Protein AF-M4SKT8-F1 (afdb_monomer_lite)

Organism: NCBI:txid104777

Foldseek 3Di:
DDDDDPDDDPPDDPQQKKWKKFKAKVVHDPDLVQLVVQVVVVCVQAPLQWDDDSTMIIGSDDDPDQKDWDWGADPPPRDIMIMIIGTDDIHGDQPDPPNVVVVCVSLVVVQVVVCVVPPPVCVVVSVVVVVVVVVVVVVVDDDDD

Structure (mmCIF, N/CA/C/O backbone):
data_AF-M4SKT8-F1
#
_entry.id   AF-M4SKT8-F1
#
loop_
_atom_site.group_PDB
_atom_site.id
_atom_site.type_symbol
_atom_site.label_atom_id
_atom_site.label_alt_id
_atom_site.label_comp_id
_atom_site.label_asym_id
_atom_site.label_entity_id
_atom_site.label_seq_id
_atom_site.pdbx_PDB_ins_code
_atom_site.Cartn_x
_atom_site.Cartn_y
_atom_site.Cartn_z
_atom_site.occupancy
_atom_site.B_iso_or_equiv
_atom_site.auth_seq_id
_atom_site.auth_comp_id
_atom_site.auth_asym_id
_atom_site.auth_atom_id
_atom_site.pdbx_PDB_model_num
ATOM 1 N N . ILE A 1 1 ? 35.035 -18.593 -31.193 1.00 69.50 1 ILE A N 1
ATOM 2 C CA . ILE A 1 1 ? 34.399 -19.280 -30.038 1.00 69.50 1 ILE A CA 1
ATOM 3 C C . ILE A 1 1 ? 33.127 -18.510 -29.689 1.00 69.50 1 ILE A C 1
ATOM 5 O O . ILE A 1 1 ? 33.210 -17.296 -29.561 1.00 69.50 1 ILE A O 1
ATOM 9 N N . LYS A 1 2 ? 31.958 -19.163 -29.625 1.00 64.75 2 LYS A N 1
ATOM 10 C CA . LYS A 1 2 ? 30.691 -18.523 -29.219 1.00 64.75 2 LYS A CA 1
ATOM 11 C C . LYS A 1 2 ? 30.510 -18.703 -27.714 1.00 64.75 2 LYS A C 1
ATOM 13 O O . LYS A 1 2 ? 30.550 -19.831 -27.233 1.00 64.75 2 LYS A O 1
ATOM 18 N N . LEU A 1 3 ? 30.340 -17.599 -26.995 1.00 74.75 3 LEU A N 1
ATOM 19 C CA . LEU A 1 3 ? 30.095 -17.597 -25.557 1.00 74.75 3 LEU A CA 1
ATOM 20 C C . LEU A 1 3 ? 28.598 -17.456 -25.306 1.00 74.75 3 LEU A C 1
ATOM 22 O O . LEU A 1 3 ? 27.942 -16.587 -25.878 1.00 74.75 3 LEU A O 1
ATOM 26 N N . TYR A 1 4 ? 28.082 -18.313 -24.436 1.00 77.56 4 TYR A N 1
ATOM 27 C CA . TYR A 1 4 ? 26.720 -18.233 -23.934 1.00 77.56 4 TYR A CA 1
ATOM 28 C C . TYR A 1 4 ? 26.781 -17.817 -22.472 1.00 77.56 4 TYR A C 1
ATOM 30 O O . TYR A 1 4 ? 27.650 -18.261 -21.724 1.00 77.56 4 TYR A O 1
ATOM 38 N N . CYS A 1 5 ? 25.861 -16.956 -22.062 1.00 59.16 5 CYS A N 1
ATOM 39 C CA . CYS A 1 5 ? 25.776 -16.475 -20.696 1.00 59.16 5 CYS A CA 1
ATOM 40 C C . CYS A 1 5 ? 24.314 -16.469 -20.239 1.00 59.16 5 CYS A C 1
ATOM 42 O O . CYS A 1 5 ? 23.392 -16.404 -21.051 1.00 59.16 5 CYS A O 1
ATOM 44 N N . ASN A 1 6 ? 24.097 -16.539 -18.925 1.00 70.69 6 ASN A N 1
ATOM 45 C CA . ASN A 1 6 ? 22.763 -16.524 -18.323 1.00 70.69 6 ASN A CA 1
ATOM 46 C C . ASN A 1 6 ? 22.234 -15.086 -18.171 1.00 70.69 6 ASN A C 1
ATOM 48 O O . ASN A 1 6 ? 21.830 -14.664 -17.089 1.00 70.69 6 ASN A O 1
ATOM 52 N N . TYR A 1 7 ? 22.298 -14.317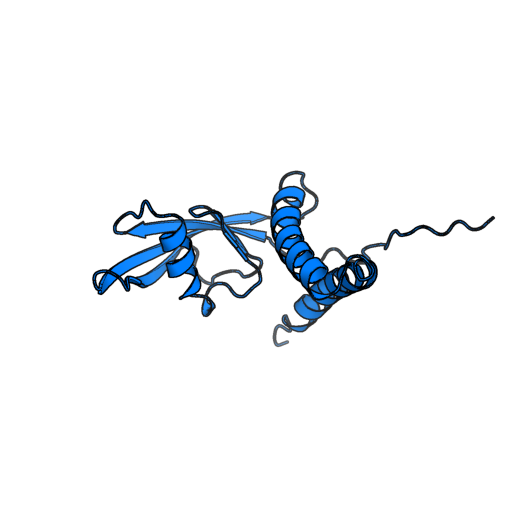 -19.257 1.00 52.91 7 TYR A N 1
ATOM 53 C CA . TYR A 1 7 ? 21.733 -12.978 -19.343 1.00 52.91 7 TYR A CA 1
ATOM 54 C C . TYR A 1 7 ? 20.648 -12.980 -20.413 1.00 52.91 7 TYR A C 1
ATOM 56 O O . TYR A 1 7 ? 20.856 -13.436 -21.535 1.00 52.91 7 TYR A O 1
ATOM 64 N N . PHE A 1 8 ? 19.483 -12.448 -20.064 1.00 57.56 8 PHE A N 1
ATOM 65 C CA . PHE A 1 8 ? 18.377 -12.270 -20.995 1.00 57.56 8 PHE A CA 1
ATOM 66 C C . PHE A 1 8 ? 18.274 -10.787 -21.332 1.00 57.56 8 PHE A C 1
ATOM 68 O O . PHE A 1 8 ? 18.190 -9.950 -20.431 1.00 57.56 8 PHE A O 1
ATOM 75 N N . LYS A 1 9 ? 18.274 -10.452 -22.626 1.00 50.38 9 LYS A N 1
ATOM 76 C CA . LYS A 1 9 ? 18.011 -9.082 -23.069 1.00 50.38 9 LYS A CA 1
ATOM 77 C C . LYS A 1 9 ? 16.536 -8.772 -22.827 1.00 50.38 9 LYS A C 1
ATOM 79 O O . LYS A 1 9 ? 15.661 -9.447 -23.366 1.00 50.38 9 LYS A O 1
ATOM 84 N N . ILE A 1 10 ? 16.262 -7.747 -22.029 1.00 49.47 10 ILE A N 1
ATOM 85 C CA . ILE A 1 10 ? 14.915 -7.193 -21.899 1.00 49.47 10 ILE A CA 1
ATOM 86 C C . ILE A 1 10 ? 14.658 -6.396 -23.183 1.00 49.47 10 ILE A C 1
ATOM 88 O O . ILE A 1 10 ? 15.317 -5.390 -23.426 1.00 49.47 10 ILE A O 1
ATOM 92 N N . LEU A 1 11 ? 13.782 -6.911 -24.052 1.00 47.88 11 LEU A N 1
ATOM 93 C CA . LEU A 1 11 ? 13.570 -6.376 -25.406 1.00 47.88 11 LEU A CA 1
ATOM 94 C C . LEU A 1 11 ? 12.777 -5.062 -25.419 1.00 47.88 11 LEU A C 1
ATOM 96 O O . LEU A 1 11 ? 12.956 -4.257 -26.326 1.00 47.88 11 LEU A O 1
ATOM 100 N N . SER A 1 12 ? 11.955 -4.832 -24.398 1.00 46.09 12 SER A N 1
ATOM 101 C CA . SER A 1 12 ? 11.212 -3.595 -24.178 1.00 46.09 12 SER A CA 1
ATOM 102 C C . SER A 1 12 ? 11.105 -3.355 -22.675 1.00 46.09 12 SER A C 1
ATOM 104 O O . SER A 1 12 ? 10.649 -4.235 -21.937 1.00 46.09 12 SER A O 1
ATOM 106 N N . ALA A 1 13 ? 11.537 -2.186 -22.202 1.00 51.31 13 ALA A N 1
ATOM 107 C CA . ALA A 1 13 ? 11.058 -1.699 -20.917 1.00 51.31 13 ALA A CA 1
ATOM 108 C C . ALA A 1 13 ? 9.593 -1.304 -21.150 1.00 51.31 13 ALA A C 1
ATOM 110 O O . ALA A 1 13 ? 9.350 -0.499 -22.045 1.00 51.31 13 ALA A O 1
ATOM 111 N N . PRO A 1 14 ? 8.612 -1.900 -20.453 1.00 50.16 14 PRO A N 1
ATOM 112 C CA . PRO A 1 14 ? 7.251 -1.398 -20.562 1.00 50.16 14 PRO A CA 1
ATOM 113 C C . PRO A 1 14 ? 7.218 0.081 -20.126 1.00 50.16 14 PRO A C 1
ATOM 115 O O . PRO A 1 14 ? 8.053 0.503 -19.322 1.00 50.16 14 PRO A O 1
ATOM 118 N N . ASP A 1 15 ? 6.225 0.848 -20.567 1.00 57.25 15 ASP A N 1
ATOM 119 C CA . ASP A 1 15 ? 5.920 2.174 -20.004 1.00 57.25 15 ASP A CA 1
ATOM 120 C C . ASP A 1 15 ? 5.208 2.026 -18.649 1.00 57.25 15 ASP A C 1
ATOM 122 O O . ASP A 1 15 ? 4.150 2.593 -18.387 1.00 57.25 15 ASP A O 1
ATOM 126 N N . TRP A 1 16 ? 5.745 1.165 -17.782 1.00 67.12 16 TRP A N 1
ATOM 127 C CA . TRP A 1 16 ? 5.184 0.950 -16.461 1.00 67.12 16 TRP A CA 1
ATOM 128 C C . TRP A 1 16 ? 5.622 2.084 -15.546 1.00 67.12 16 TRP A C 1
ATOM 130 O O . TRP A 1 16 ? 6.804 2.413 -15.435 1.00 67.12 16 TRP A O 1
ATOM 140 N N . VAL A 1 17 ? 4.638 2.662 -14.872 1.00 72.75 17 VAL A N 1
ATOM 141 C CA . VAL A 1 17 ? 4.833 3.712 -13.884 1.00 72.75 17 VAL A CA 1
ATOM 142 C C . VAL A 1 17 ? 4.692 3.078 -12.511 1.00 72.75 17 VAL A C 1
ATOM 144 O O . VAL A 1 17 ? 3.720 2.370 -12.237 1.00 72.75 17 VAL A O 1
ATOM 147 N N . LEU A 1 18 ? 5.678 3.299 -11.645 1.00 79.94 18 LEU A N 1
ATOM 148 C CA . LEU A 1 18 ? 5.551 2.918 -10.245 1.00 79.94 18 LEU A CA 1
ATOM 149 C C . LEU A 1 18 ? 4.935 4.089 -9.479 1.00 79.94 18 LEU A C 1
ATOM 151 O O . LEU A 1 18 ? 5.517 5.170 -9.403 1.00 79.94 18 LEU A O 1
ATOM 155 N N . TYR A 1 19 ? 3.760 3.864 -8.906 1.00 85.12 19 TYR A N 1
ATOM 156 C CA . TYR A 1 19 ? 3.049 4.864 -8.125 1.00 85.12 19 TYR A CA 1
ATOM 157 C C . TYR A 1 19 ? 3.430 4.735 -6.656 1.00 85.12 19 TYR A C 1
ATOM 159 O O . TYR A 1 19 ? 3.309 3.657 -6.063 1.00 85.12 19 TYR A O 1
ATOM 167 N N . GLN A 1 20 ? 3.884 5.839 -6.072 1.00 88.56 20 GLN A N 1
ATOM 168 C CA . GLN A 1 20 ? 4.121 5.954 -4.642 1.00 88.56 20 GLN A CA 1
ATOM 169 C C . GLN A 1 20 ? 2.914 6.610 -3.981 1.00 88.56 20 GLN A C 1
ATOM 171 O O . GLN A 1 20 ? 2.457 7.669 -4.409 1.00 88.56 20 GLN A O 1
ATOM 176 N N . TYR A 1 21 ? 2.453 6.003 -2.899 1.00 93.00 21 TYR A N 1
ATOM 177 C CA . TYR A 1 21 ? 1.354 6.475 -2.080 1.00 93.00 21 TYR A CA 1
ATOM 178 C C . TYR A 1 21 ? 1.792 6.611 -0.623 1.00 93.00 21 TYR A C 1
ATOM 180 O O . TYR A 1 21 ? 2.590 5.814 -0.123 1.00 93.00 21 TYR A O 1
ATOM 188 N N . HIS A 1 22 ? 1.234 7.604 0.055 1.00 94.56 22 HIS A N 1
ATOM 189 C CA . HIS A 1 22 ? 1.251 7.737 1.502 1.00 94.56 22 HIS A CA 1
ATOM 190 C C . HIS A 1 22 ? -0.090 7.266 2.059 1.00 94.56 22 HIS A C 1
ATOM 192 O O . HIS A 1 22 ? -1.133 7.591 1.492 1.00 94.56 22 HIS A O 1
ATOM 198 N N . VAL A 1 23 ? -0.056 6.467 3.120 1.00 94.81 23 VAL A N 1
ATOM 199 C CA . VAL A 1 23 ? -1.232 5.876 3.754 1.00 94.81 23 VAL A CA 1
ATOM 200 C C . VAL A 1 23 ? -1.286 6.326 5.206 1.00 94.81 23 VAL A C 1
ATOM 202 O O . VAL A 1 23 ? -0.401 5.977 5.986 1.00 94.81 23 VAL A O 1
ATOM 205 N N . ASP A 1 24 ? -2.358 7.029 5.547 1.00 95.06 24 ASP A N 1
ATOM 206 C CA . ASP A 1 24 ? -2.659 7.520 6.887 1.00 95.06 24 ASP A CA 1
ATOM 207 C C . ASP A 1 24 ? -3.891 6.827 7.467 1.00 95.06 24 ASP A C 1
ATOM 209 O O . ASP A 1 24 ? -4.793 6.409 6.736 1.00 95.06 24 ASP A O 1
ATOM 213 N N . TYR A 1 25 ? -3.936 6.741 8.797 1.00 94.69 25 TYR A N 1
ATOM 214 C CA . TYR A 1 25 ? -5.013 6.103 9.549 1.00 94.69 25 TYR A CA 1
ATOM 215 C C . TYR A 1 25 ? -5.592 7.082 10.568 1.00 94.69 25 TYR A C 1
ATOM 217 O O . TYR A 1 25 ? -4.850 7.754 11.285 1.00 94.69 25 TYR A O 1
ATOM 225 N N . SER A 1 26 ? -6.919 7.149 10.643 1.00 93.56 26 SER A N 1
ATOM 226 C CA . SER A 1 26 ? -7.643 7.937 11.638 1.00 93.56 26 SER A CA 1
ATOM 227 C C . SER A 1 26 ? -8.743 7.079 12.271 1.00 93.56 26 SER A C 1
ATOM 229 O O . SER A 1 26 ? -9.623 6.624 11.539 1.00 93.56 26 SER A O 1
ATOM 231 N N . PRO A 1 27 ? -8.714 6.832 13.593 1.00 93.44 27 PRO A N 1
ATOM 232 C CA . PRO A 1 27 ? -7.681 7.225 14.562 1.00 93.44 27 PRO A CA 1
ATOM 233 C C . PRO A 1 27 ? -6.295 6.608 14.274 1.00 93.44 27 PRO A C 1
ATOM 235 O O . PRO A 1 27 ? -6.205 5.606 13.555 1.00 93.44 27 PRO A O 1
ATOM 238 N N . PRO A 1 28 ? -5.209 7.204 14.809 1.00 91.50 28 PRO A N 1
ATOM 239 C CA . PRO A 1 28 ? -3.854 6.702 14.611 1.00 91.50 28 PRO A CA 1
ATOM 240 C C . PRO A 1 28 ? -3.690 5.292 15.187 1.00 91.50 28 PRO A C 1
ATOM 242 O O . PRO A 1 28 ? -4.311 4.918 16.182 1.00 91.50 28 PRO A O 1
ATOM 245 N N . ILE A 1 29 ? -2.846 4.495 14.531 1.00 91.88 29 ILE A N 1
ATOM 246 C CA . ILE A 1 29 ? -2.611 3.096 14.880 1.00 91.88 29 ILE A CA 1
ATOM 247 C C . ILE A 1 29 ? -1.119 2.854 15.069 1.00 91.88 29 ILE A C 1
ATOM 249 O O . ILE A 1 29 ? -0.356 2.948 14.113 1.00 91.88 29 ILE A O 1
ATOM 253 N N . ASP A 1 30 ? -0.727 2.405 16.259 1.00 89.69 30 ASP A N 1
ATOM 254 C CA . ASP A 1 30 ? 0.676 2.075 16.547 1.00 89.69 30 ASP A CA 1
ATOM 255 C C . ASP A 1 30 ? 1.059 0.666 16.068 1.00 89.69 30 ASP A C 1
ATOM 257 O O . ASP A 1 30 ? 2.198 0.377 15.689 1.00 89.69 30 ASP A O 1
ATOM 261 N N . SER A 1 31 ? 0.092 -0.258 16.061 1.00 91.38 31 SER A N 1
ATOM 262 C CA . SER A 1 31 ? 0.343 -1.642 15.666 1.00 91.38 31 SER A CA 1
ATOM 263 C C . SER A 1 31 ? 0.512 -1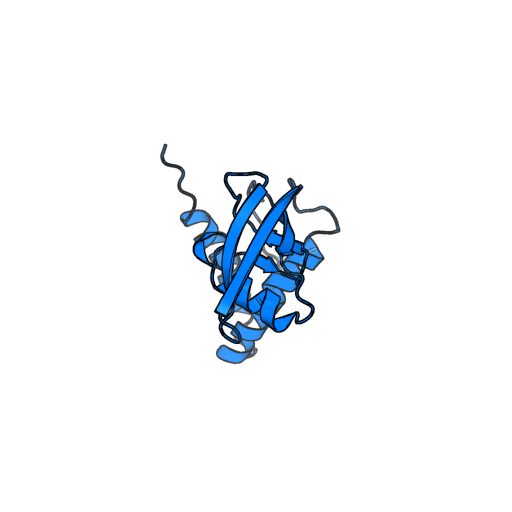.766 14.155 1.00 91.38 31 SER A C 1
ATOM 265 O O . SER A 1 31 ? -0.448 -1.878 13.389 1.00 91.38 31 SER A O 1
ATOM 267 N N . ARG A 1 32 ? 1.768 -1.881 13.720 1.00 89.62 32 ARG A N 1
ATOM 268 C CA . ARG A 1 32 ? 2.126 -2.143 12.319 1.00 89.62 32 ARG A CA 1
ATOM 269 C C . ARG A 1 32 ? 1.443 -3.387 11.738 1.00 89.62 32 ARG A C 1
ATOM 271 O O . ARG A 1 32 ? 1.094 -3.412 10.558 1.00 89.62 32 ARG A O 1
ATOM 278 N N . LYS A 1 33 ? 1.237 -4.435 12.546 1.00 90.00 33 LYS A N 1
ATOM 279 C CA . LYS A 1 33 ? 0.510 -5.642 12.112 1.00 90.00 33 LYS A CA 1
ATOM 280 C C . LYS A 1 33 ? -0.948 -5.318 11.779 1.00 90.00 33 LYS A C 1
ATOM 282 O O . LYS A 1 33 ? -1.441 -5.802 10.763 1.00 90.00 33 LYS A O 1
ATOM 287 N N . MET A 1 34 ? -1.594 -4.488 12.598 1.00 91.31 34 MET A N 1
ATOM 288 C CA . MET A 1 34 ? -2.976 -4.056 12.397 1.00 91.31 34 MET A CA 1
ATOM 289 C C . MET A 1 34 ? -3.110 -3.151 11.174 1.00 91.31 34 MET A C 1
ATOM 291 O O . MET A 1 34 ? -3.961 -3.411 10.334 1.00 91.31 34 MET A O 1
ATOM 295 N N . ILE A 1 35 ? -2.206 -2.185 11.004 1.00 92.31 35 ILE A N 1
ATOM 296 C CA . ILE A 1 35 ? -2.117 -1.343 9.800 1.00 92.31 35 ILE A CA 1
ATOM 297 C C . ILE A 1 35 ? -2.078 -2.200 8.524 1.00 92.31 35 ILE A C 1
ATOM 299 O O . ILE A 1 35 ? -2.873 -2.026 7.600 1.00 92.31 35 ILE A O 1
ATOM 303 N N . ILE A 1 36 ? -1.184 -3.193 8.488 1.00 89.69 36 ILE A N 1
ATOM 304 C CA . ILE A 1 36 ? -1.065 -4.102 7.343 1.00 89.69 36 ILE A CA 1
ATOM 305 C C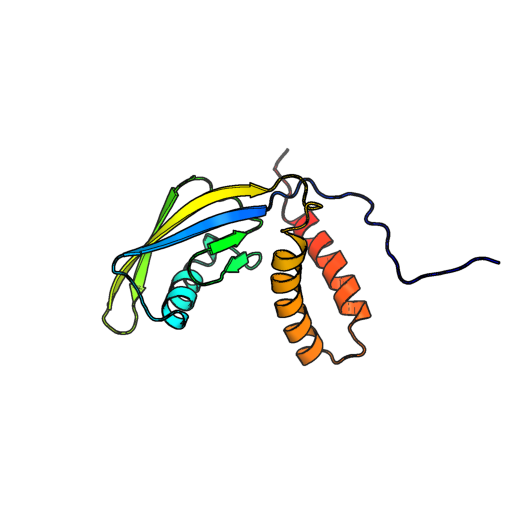 . ILE A 1 36 ? -2.333 -4.954 7.167 1.00 89.69 36 ILE A C 1
ATOM 307 O O . ILE A 1 36 ? -2.696 -5.260 6.032 1.00 89.69 36 ILE A O 1
ATOM 311 N N . ALA A 1 37 ? -2.982 -5.380 8.254 1.00 90.19 37 ALA A N 1
ATOM 312 C CA . ALA A 1 37 ? -4.210 -6.172 8.204 1.00 90.19 37 ALA A CA 1
ATOM 313 C C . ALA A 1 37 ? -5.393 -5.363 7.651 1.00 90.19 37 ALA A C 1
ATOM 315 O O . ALA A 1 37 ? -6.040 -5.816 6.712 1.00 90.19 37 ALA A O 1
ATOM 316 N N . LEU A 1 38 ? -5.604 -4.140 8.137 1.00 91.56 38 LEU A N 1
ATOM 317 C CA . LEU A 1 38 ? -6.671 -3.259 7.663 1.00 91.56 38 LEU A CA 1
ATOM 318 C C . LEU A 1 38 ? -6.512 -2.959 6.170 1.00 91.56 38 LEU A C 1
ATOM 320 O O . LEU A 1 38 ? -7.447 -3.146 5.399 1.00 91.56 38 LEU A O 1
ATOM 324 N N . LEU A 1 39 ? -5.299 -2.634 5.712 1.00 90.06 39 LEU A N 1
ATOM 325 C CA . LEU A 1 39 ? -5.055 -2.397 4.287 1.00 90.06 39 LEU A CA 1
ATOM 326 C C . LEU A 1 39 ? -5.251 -3.651 3.411 1.00 90.06 39 LEU A C 1
ATOM 328 O O . LEU A 1 39 ? -5.539 -3.548 2.214 1.00 90.06 39 LEU A O 1
ATOM 332 N N . LYS A 1 40 ? -5.089 -4.859 3.969 1.00 87.25 40 LYS A N 1
ATOM 333 C CA . LYS A 1 40 ? -5.375 -6.108 3.241 1.00 87.25 40 LYS A CA 1
ATOM 334 C C . LYS A 1 40 ? -6.865 -6.290 2.970 1.00 87.25 40 LYS A C 1
ATOM 336 O O . LYS A 1 40 ? -7.182 -6.848 1.921 1.00 87.25 40 LYS A O 1
ATOM 341 N N . ASN A 1 41 ? -7.743 -5.783 3.834 1.00 88.50 41 ASN A N 1
ATOM 342 C CA . ASN A 1 41 ? -9.194 -5.828 3.618 1.00 88.50 41 ASN A CA 1
ATOM 343 C C . ASN A 1 41 ? -9.595 -5.055 2.347 1.00 88.50 41 ASN A C 1
ATOM 345 O O . ASN A 1 41 ? -10.547 -5.417 1.661 1.00 88.50 41 ASN A O 1
ATOM 349 N N . HIS A 1 42 ? -8.788 -4.069 1.945 1.00 88.69 42 HIS A N 1
ATOM 350 C CA . HIS A 1 42 ? -8.969 -3.277 0.726 1.00 88.69 42 HIS A CA 1
ATOM 351 C C . HIS A 1 42 ? -8.122 -3.802 -0.449 1.00 88.69 42 HIS A C 1
ATOM 353 O O . HIS A 1 42 ? -7.489 -3.045 -1.189 1.00 88.69 42 HIS A O 1
ATOM 359 N N . HIS A 1 43 ? -8.083 -5.126 -0.650 1.00 83.75 43 HIS A N 1
ATOM 360 C CA . HIS A 1 43 ? -7.346 -5.741 -1.768 1.00 83.75 43 HIS A CA 1
ATOM 361 C C . HIS A 1 43 ? -7.858 -5.298 -3.154 1.00 83.75 43 HIS A C 1
ATOM 363 O O . HIS A 1 43 ? -7.106 -5.343 -4.123 1.00 83.75 43 HIS A O 1
ATOM 369 N N . HIS A 1 44 ? -9.110 -4.846 -3.258 1.00 85.50 44 HIS A N 1
ATOM 370 C CA . HIS A 1 44 ? -9.673 -4.335 -4.510 1.00 85.50 44 HIS A CA 1
ATOM 371 C C . HIS A 1 44 ? -8.986 -3.043 -4.991 1.00 85.50 44 HIS A C 1
ATOM 373 O O . HIS A 1 44 ? -8.758 -2.903 -6.186 1.00 85.50 44 HIS A O 1
ATOM 379 N N . MET A 1 45 ? -8.594 -2.141 -4.078 1.00 85.00 45 MET A N 1
ATOM 380 C CA . MET A 1 45 ? -7.882 -0.897 -4.422 1.00 85.00 45 MET A CA 1
ATOM 381 C C . MET A 1 45 ? -6.490 -1.183 -4.974 1.00 85.00 45 MET A C 1
ATOM 383 O O . MET A 1 45 ? -6.043 -0.604 -5.958 1.00 85.00 45 MET A O 1
ATOM 387 N N . PHE A 1 46 ? -5.797 -2.106 -4.312 1.00 81.50 46 PHE A N 1
ATOM 388 C CA . PHE A 1 46 ? -4.453 -2.498 -4.681 1.00 81.50 46 PHE A CA 1
ATOM 389 C C . PHE A 1 46 ? -4.373 -4.024 -4.711 1.00 81.50 46 PHE A C 1
ATOM 391 O O . PHE A 1 46 ? -4.260 -4.645 -3.639 1.00 81.50 46 PHE A O 1
ATOM 398 N N . PRO A 1 47 ? -4.402 -4.622 -5.914 1.00 72.94 47 PRO A N 1
ATOM 399 C CA . PRO A 1 47 ? -4.223 -6.052 -6.104 1.00 72.94 47 PRO A CA 1
ATOM 400 C C . PRO A 1 47 ? -2.859 -6.553 -5.603 1.00 72.94 47 PRO A C 1
ATOM 402 O O . PRO A 1 47 ? -2.072 -5.857 -4.956 1.00 72.94 47 PRO A O 1
ATOM 405 N N . SER A 1 48 ? -2.525 -7.799 -5.934 1.00 68.12 48 SER A N 1
ATOM 406 C CA . SER A 1 48 ? -1.296 -8.459 -5.470 1.00 68.12 48 SER A CA 1
ATOM 407 C C . SER A 1 48 ? 0.036 -7.831 -5.949 1.00 68.12 48 SER A C 1
ATOM 409 O O . SER A 1 48 ? 1.108 -8.370 -5.656 1.00 68.12 48 SER A O 1
ATOM 411 N N . ASN A 1 49 ? -0.006 -6.694 -6.647 1.00 71.56 49 ASN A N 1
ATOM 412 C CA . ASN A 1 49 ? 1.097 -5.930 -7.238 1.00 71.56 49 ASN A CA 1
ATOM 413 C C . ASN A 1 49 ? 1.519 -4.705 -6.394 1.00 71.56 49 ASN A C 1
ATOM 415 O O . ASN A 1 49 ? 1.845 -3.654 -6.946 1.00 71.56 49 ASN A O 1
ATOM 419 N N . LYS A 1 50 ? 1.512 -4.831 -5.059 1.00 76.31 50 LYS A N 1
ATOM 420 C CA . LYS A 1 50 ? 1.905 -3.756 -4.130 1.00 76.31 50 LYS A CA 1
ATOM 421 C C . LYS A 1 50 ? 2.992 -4.159 -3.136 1.00 76.31 50 LYS A C 1
ATOM 423 O O . LYS A 1 50 ? 3.086 -5.322 -2.737 1.00 76.31 50 LYS A O 1
ATOM 428 N N . SER A 1 51 ? 3.768 -3.177 -2.692 1.00 82.19 51 SER A N 1
ATOM 429 C CA . SER A 1 51 ? 4.683 -3.262 -1.553 1.00 82.19 51 SER A CA 1
ATOM 430 C C . SER A 1 51 ? 4.294 -2.197 -0.536 1.00 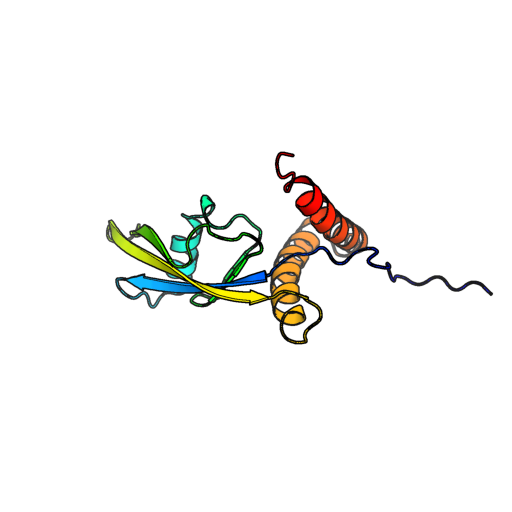82.19 51 SER A C 1
ATOM 432 O O . SER A 1 51 ? 4.100 -1.048 -0.911 1.00 82.19 51 SER A O 1
ATOM 434 N N . PHE A 1 52 ? 4.159 -2.567 0.735 1.00 84.06 52 PHE A N 1
ATOM 435 C CA . PHE A 1 52 ? 3.714 -1.655 1.788 1.00 84.06 52 PHE A CA 1
ATOM 436 C C . PHE A 1 52 ? 4.575 -1.813 3.036 1.00 84.06 52 PHE A C 1
ATOM 438 O O . PHE A 1 52 ? 4.827 -2.943 3.469 1.00 84.06 52 PHE A O 1
ATOM 445 N N . ASP A 1 53 ? 5.005 -0.685 3.601 1.00 82.50 53 ASP A N 1
ATOM 446 C CA . ASP A 1 53 ? 5.846 -0.640 4.800 1.00 82.50 53 ASP A CA 1
ATOM 447 C C . ASP A 1 53 ? 5.123 -0.109 6.050 1.00 82.50 53 ASP A C 1
ATOM 449 O O . ASP A 1 53 ? 5.729 0.018 7.101 1.00 82.50 53 ASP A O 1
ATOM 453 N N . GLY A 1 54 ? 3.821 0.167 5.987 1.00 85.00 54 GLY A N 1
ATOM 454 C CA . GLY A 1 54 ? 3.053 0.693 7.127 1.00 85.00 54 GLY A CA 1
ATOM 455 C C . GLY A 1 54 ? 2.667 2.165 6.985 1.00 85.00 54 GLY A C 1
ATOM 456 O O . GLY A 1 54 ? 1.644 2.559 7.521 1.00 85.00 54 GLY A O 1
ATOM 457 N N . MET A 1 55 ? 3.412 2.938 6.195 1.00 88.00 55 MET A N 1
ATOM 458 C CA . MET A 1 55 ? 3.065 4.326 5.846 1.00 88.00 55 MET A CA 1
ATOM 459 C C . MET A 1 55 ? 3.181 4.553 4.339 1.00 88.00 55 MET A C 1
ATOM 461 O O . MET A 1 55 ? 2.276 5.082 3.709 1.00 88.00 55 MET A O 1
ATOM 465 N N . THR A 1 56 ? 4.266 4.080 3.725 1.00 88.81 56 THR A N 1
ATOM 466 C CA . THR A 1 56 ? 4.472 4.206 2.276 1.00 88.81 56 THR A CA 1
ATOM 467 C C . THR A 1 56 ? 4.051 2.935 1.550 1.00 88.81 56 THR A C 1
ATOM 469 O O . THR A 1 56 ? 4.458 1.826 1.920 1.00 88.81 56 THR A O 1
ATOM 472 N N . LEU A 1 57 ? 3.261 3.101 0.490 1.00 88.00 57 LEU A N 1
ATOM 473 C CA . LEU A 1 57 ? 2.830 2.045 -0.416 1.00 88.00 57 LEU A CA 1
ATOM 474 C C . LEU A 1 57 ? 3.343 2.312 -1.830 1.00 88.00 57 LEU A C 1
ATOM 476 O O . LEU A 1 57 ? 3.204 3.406 -2.359 1.00 88.00 57 LEU A O 1
ATOM 480 N N . TYR A 1 58 ? 3.886 1.282 -2.464 1.00 85.19 58 TYR A N 1
ATOM 481 C CA . TYR A 1 58 ? 4.238 1.286 -3.878 1.00 85.19 58 TYR A CA 1
ATOM 482 C C . TYR A 1 58 ? 3.331 0.319 -4.627 1.00 85.19 58 TYR A C 1
ATOM 484 O O . TYR A 1 58 ? 3.195 -0.835 -4.209 1.00 85.19 58 TYR A O 1
ATOM 492 N N . SER A 1 59 ? 2.729 0.758 -5.730 1.00 82.88 59 SER A N 1
ATOM 493 C CA . SER A 1 59 ? 1.896 -0.091 -6.585 1.00 82.88 59 SER A CA 1
ATOM 494 C C . SER A 1 59 ? 2.115 0.204 -8.064 1.00 82.88 59 SER A C 1
ATOM 496 O O . SER A 1 59 ? 2.461 1.316 -8.447 1.00 82.88 59 SER A O 1
ATOM 498 N N . LEU A 1 60 ? 1.897 -0.818 -8.890 1.00 79.12 60 LEU A N 1
ATOM 499 C CA . LEU A 1 60 ? 1.793 -0.675 -10.345 1.00 79.12 60 LEU A CA 1
ATOM 500 C C . LEU A 1 60 ? 0.378 -0.272 -10.788 1.00 79.12 60 LEU A C 1
ATOM 502 O O . LEU A 1 60 ? 0.167 0.040 -11.953 1.00 79.12 60 LEU A O 1
ATOM 506 N N . THR A 1 61 ? -0.595 -0.311 -9.876 1.00 82.62 61 THR A N 1
ATOM 507 C CA . THR A 1 61 ? -1.970 0.114 -10.140 1.00 82.62 61 THR A CA 1
ATOM 508 C C . THR A 1 61 ? -2.117 1.585 -9.782 1.00 82.62 61 THR A C 1
ATOM 510 O O . THR A 1 61 ? -1.863 1.966 -8.637 1.00 82.62 61 THR A O 1
ATOM 513 N N . LYS A 1 62 ? -2.568 2.392 -10.745 1.00 87.38 62 LYS A N 1
ATOM 514 C CA . LYS A 1 62 ? -2.975 3.776 -10.505 1.00 87.38 62 LYS A CA 1
ATOM 515 C C . LYS A 1 62 ? -4.391 3.790 -9.930 1.00 87.38 62 LYS A C 1
ATOM 517 O O . LYS A 1 62 ? -5.318 3.312 -10.578 1.00 87.38 62 LYS A O 1
ATOM 522 N N . LEU A 1 63 ? -4.561 4.340 -8.733 1.00 90.00 63 LEU A N 1
ATOM 523 C CA . LEU A 1 63 ? -5.879 4.760 -8.252 1.00 90.00 63 LEU A CA 1
ATOM 524 C C . LEU A 1 63 ? -6.409 5.919 -9.105 1.00 90.00 63 LEU A C 1
ATOM 526 O O . LEU A 1 63 ? -5.623 6.758 -9.552 1.00 90.00 63 LEU A O 1
ATOM 530 N N . HIS A 1 64 ? -7.727 5.944 -9.325 1.00 89.38 64 HIS A N 1
ATOM 531 C CA . HIS A 1 64 ? -8.391 6.982 -10.117 1.00 89.38 64 HIS A CA 1
ATOM 532 C C . HIS A 1 64 ? -8.119 8.372 -9.531 1.00 89.38 64 HIS A C 1
ATOM 534 O O . HIS A 1 64 ? -7.592 9.248 -10.218 1.00 89.38 64 HIS A O 1
ATOM 540 N N . ASP A 1 65 ? -8.364 8.509 -8.229 1.00 91.69 65 ASP A N 1
ATOM 541 C CA . ASP A 1 65 ? -8.174 9.753 -7.498 1.00 91.69 65 ASP A CA 1
ATOM 542 C C . ASP A 1 65 ? -6.748 9.889 -6.952 1.00 91.69 65 ASP A C 1
ATOM 544 O O . ASP A 1 65 ? -6.045 8.909 -6.683 1.00 91.69 65 ASP A O 1
ATOM 548 N N . GLU A 1 66 ? -6.306 11.135 -6.771 1.00 92.00 66 GLU A N 1
ATOM 549 C CA . GLU A 1 66 ? -5.050 11.422 -6.071 1.00 92.00 66 GLU A CA 1
ATOM 550 C C . GLU A 1 66 ? -5.161 11.094 -4.580 1.00 92.00 66 GLU A C 1
ATOM 552 O O . GLU A 1 66 ? -4.213 10.578 -3.992 1.00 92.00 66 GLU A O 1
ATOM 557 N N . LEU A 1 67 ? -6.322 11.360 -3.982 1.00 94.44 67 LEU A N 1
ATOM 558 C CA . LEU A 1 67 ? -6.643 11.023 -2.605 1.00 94.44 67 LEU A CA 1
ATOM 559 C C . LEU A 1 67 ? -7.837 10.075 -2.601 1.00 94.44 67 LEU A C 1
ATOM 561 O O . LEU A 1 67 ? -8.921 10.437 -3.046 1.00 94.44 67 LEU A O 1
ATOM 565 N N . THR A 1 68 ? -7.645 8.879 -2.062 1.00 94.38 68 THR A N 1
ATOM 566 C CA . THR A 1 68 ? -8.720 7.906 -1.871 1.00 94.38 68 THR A CA 1
ATOM 567 C C . THR A 1 68 ? -8.875 7.617 -0.390 1.00 94.38 68 THR A C 1
ATOM 569 O O . THR A 1 68 ? -7.906 7.254 0.279 1.00 94.38 68 THR A O 1
ATOM 572 N N . GLU A 1 69 ? -10.092 7.764 0.118 1.00 94.88 69 GLU A N 1
ATOM 573 C CA . GLU A 1 69 ? -10.438 7.481 1.506 1.00 94.88 69 GLU A CA 1
ATOM 574 C C . GLU A 1 69 ? -11.378 6.280 1.565 1.00 94.88 69 GLU A C 1
ATOM 576 O O . GLU A 1 69 ? -12.376 6.216 0.849 1.00 94.88 69 GLU A O 1
ATOM 581 N N . VAL A 1 70 ? -11.039 5.309 2.408 1.00 94.19 70 VAL A N 1
ATOM 582 C CA . VAL A 1 70 ? -11.870 4.131 2.660 1.00 94.19 70 VAL A CA 1
ATOM 583 C C . VAL A 1 70 ? -11.988 3.894 4.152 1.00 94.19 70 VAL A C 1
ATOM 585 O O . VAL A 1 70 ? -11.049 4.136 4.904 1.00 94.19 70 VAL A O 1
ATOM 588 N N . SER A 1 71 ? -13.138 3.394 4.587 1.00 93.44 71 SER A N 1
ATOM 589 C CA . SER A 1 71 ? -13.366 3.019 5.977 1.00 93.44 71 SER A CA 1
ATOM 590 C C . SER A 1 71 ? -13.213 1.512 6.166 1.00 93.44 71 SER A C 1
ATOM 592 O O . SER A 1 71 ? -13.621 0.707 5.328 1.00 93.44 71 SER A O 1
ATOM 594 N N . SER A 1 72 ? -12.613 1.122 7.286 1.00 91.50 72 SER A N 1
ATOM 595 C CA . SER A 1 72 ? -12.432 -0.270 7.685 1.00 91.50 72 SER A CA 1
ATOM 596 C C . SER A 1 72 ? -12.850 -0.439 9.134 1.00 91.50 72 SER A C 1
ATOM 598 O O . SER A 1 72 ? -12.534 0.399 9.974 1.00 91.50 72 SER A O 1
ATOM 600 N N . ARG A 1 73 ? -13.551 -1.527 9.447 1.00 91.06 73 ARG A N 1
ATOM 601 C CA . ARG A 1 73 ? -13.939 -1.834 10.823 1.00 91.06 73 ARG A CA 1
ATOM 602 C C . ARG A 1 73 ? -12.856 -2.675 11.484 1.00 91.06 73 ARG A C 1
ATOM 604 O O . ARG A 1 73 ? -12.481 -3.720 10.953 1.00 91.06 73 ARG A O 1
ATOM 611 N N . ARG A 1 74 ? -12.365 -2.240 12.642 1.00 88.88 74 ARG A N 1
ATOM 612 C CA . ARG A 1 74 ? -11.418 -3.018 13.440 1.00 88.88 74 ARG A CA 1
ATOM 613 C C . ARG A 1 74 ? -12.146 -4.163 14.142 1.00 88.88 74 ARG A C 1
ATOM 615 O O . ARG A 1 74 ? -13.173 -3.961 14.776 1.00 88.88 74 ARG A O 1
ATOM 622 N N . GLU A 1 75 ? -11.600 -5.371 14.041 1.00 85.31 75 GLU A N 1
ATOM 623 C CA . GLU A 1 75 ? -12.231 -6.574 14.608 1.00 85.31 75 GLU A CA 1
ATOM 624 C C . GLU A 1 75 ? -12.197 -6.615 16.144 1.00 85.31 75 GLU A C 1
ATOM 626 O O . GLU A 1 75 ? -13.047 -7.254 16.752 1.00 85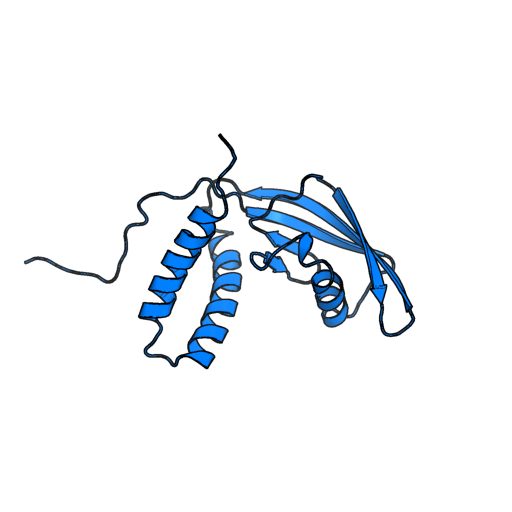.31 75 GLU A O 1
ATOM 631 N N . SER A 1 76 ? -11.226 -5.948 16.777 1.00 84.81 76 SER A N 1
ATOM 632 C CA . SER A 1 76 ? -11.005 -6.025 18.228 1.00 84.81 76 SER A CA 1
ATOM 633 C C . SER A 1 76 ? -12.049 -5.273 19.056 1.00 84.81 76 SER A C 1
ATOM 635 O O . SER A 1 76 ? -12.519 -5.796 20.059 1.00 84.81 76 SER A O 1
ATOM 637 N N . ASP A 1 77 ? -12.390 -4.051 18.651 1.00 88.75 77 ASP A N 1
ATOM 638 C CA . ASP A 1 77 ? -13.265 -3.118 19.378 1.00 88.75 77 ASP A CA 1
ATOM 639 C C . ASP A 1 77 ? -14.473 -2.666 18.534 1.00 88.75 77 ASP A C 1
ATOM 641 O O . ASP A 1 77 ? -15.401 -2.042 19.044 1.00 88.75 77 ASP A O 1
ATOM 645 N N . GLY A 1 78 ? -14.501 -3.009 17.243 1.00 88.06 78 GLY A N 1
ATOM 646 C CA . GLY A 1 78 ? -15.549 -2.598 16.319 1.00 88.06 78 GLY A CA 1
ATOM 647 C C . GLY A 1 78 ? -15.428 -1.155 15.831 1.00 88.06 78 GLY A C 1
ATOM 648 O O . GLY A 1 78 ? -16.345 -0.715 15.133 1.00 88.06 78 GLY A O 1
ATOM 649 N N . GLU A 1 79 ? -14.344 -0.446 16.162 1.00 92.00 79 GLU A N 1
ATOM 650 C CA . GLU A 1 79 ? -14.122 0.953 15.797 1.00 92.00 79 GLU A CA 1
ATOM 651 C C . GLU A 1 79 ? -13.944 1.118 14.280 1.00 92.00 79 GLU A C 1
ATOM 653 O O . GLU A 1 79 ? -13.356 0.270 13.596 1.00 92.00 79 GLU A O 1
ATOM 658 N N . ILE A 1 80 ? -14.473 2.217 13.736 1.00 93.75 80 ILE A N 1
ATOM 659 C CA . ILE A 1 80 ? -14.337 2.554 12.318 1.00 93.75 80 ILE A CA 1
ATOM 660 C C . ILE A 1 80 ? -13.050 3.351 12.133 1.00 93.75 80 ILE A C 1
ATOM 662 O O . ILE A 1 80 ? -12.911 4.461 12.634 1.00 93.75 80 ILE A O 1
ATOM 666 N N . ILE A 1 81 ? -12.128 2.783 11.364 1.00 94.81 81 ILE A N 1
ATOM 667 C CA . ILE A 1 81 ? -10.865 3.402 10.990 1.00 94.81 81 ILE A CA 1
ATOM 668 C C . ILE A 1 81 ? -10.993 3.956 9.574 1.00 94.81 81 ILE A C 1
ATOM 670 O O . ILE A 1 81 ? -11.266 3.206 8.636 1.00 94.81 81 ILE A O 1
ATOM 674 N N . SER A 1 82 ? -10.754 5.252 9.406 1.00 95.38 82 SER A N 1
ATOM 675 C CA . SER A 1 82 ? -10.537 5.863 8.097 1.00 95.38 82 SER A CA 1
ATOM 676 C C . SER A 1 82 ? -9.097 5.628 7.641 1.00 95.38 82 SER A C 1
ATOM 678 O O . SER A 1 82 ? -8.147 5.859 8.391 1.00 95.38 82 SER A O 1
ATOM 680 N N . ILE A 1 83 ? -8.945 5.157 6.406 1.00 95.56 83 ILE A N 1
ATOM 681 C CA . ILE A 1 83 ? -7.674 4.929 5.726 1.00 95.56 83 ILE A CA 1
ATOM 682 C C . ILE A 1 83 ? -7.606 5.897 4.552 1.00 95.56 83 ILE A C 1
ATOM 684 O O . ILE A 1 83 ? -8.345 5.762 3.574 1.00 95.56 83 ILE A O 1
ATOM 688 N N . LYS A 1 84 ? -6.690 6.857 4.631 1.00 95.94 84 LYS A N 1
ATOM 689 C CA . LYS A 1 84 ? -6.473 7.869 3.598 1.00 95.94 84 LYS A CA 1
ATOM 690 C C . LYS A 1 84 ? -5.236 7.515 2.803 1.00 95.94 84 LYS A C 1
ATOM 692 O O . LYS A 1 84 ? -4.152 7.399 3.358 1.00 95.94 84 LYS A O 1
ATOM 697 N N . THR A 1 85 ? -5.397 7.336 1.500 1.00 95.75 85 THR A N 1
ATOM 698 C CA . THR A 1 85 ? -4.305 6.994 0.592 1.00 95.75 85 THR A CA 1
ATOM 699 C C . THR A 1 85 ? -4.083 8.129 -0.393 1.00 95.75 85 THR A C 1
ATOM 701 O O . THR A 1 85 ? -4.913 8.350 -1.271 1.00 95.75 85 THR A O 1
ATOM 704 N N . LYS A 1 86 ? -2.964 8.844 -0.259 1.00 96.56 86 LYS A N 1
ATOM 705 C CA . LYS A 1 86 ? -2.590 9.969 -1.122 1.00 96.56 86 LYS A CA 1
ATOM 706 C C . LYS A 1 86 ? -1.473 9.573 -2.079 1.00 96.56 86 LYS A C 1
ATOM 708 O O . LYS A 1 86 ? -0.436 9.081 -1.639 1.00 96.56 86 LYS A O 1
ATOM 713 N N . ARG A 1 87 ? -1.638 9.811 -3.379 1.00 95.12 87 ARG A N 1
ATOM 714 C CA . ARG A 1 87 ? -0.576 9.648 -4.378 1.00 95.12 87 ARG A CA 1
ATOM 715 C C . ARG A 1 87 ? 0.465 10.748 -4.187 1.00 95.12 87 ARG A C 1
ATOM 717 O O . ARG A 1 87 ? 0.134 11.924 -4.151 1.00 95.12 87 ARG A O 1
ATOM 724 N N . ILE A 1 88 ? 1.723 10.349 -4.052 1.00 93.62 88 ILE A N 1
ATOM 725 C CA . ILE A 1 88 ? 2.853 11.252 -3.804 1.00 93.62 88 ILE A CA 1
ATOM 726 C C . ILE A 1 88 ? 3.679 11.453 -5.068 1.00 93.62 88 ILE A C 1
ATOM 728 O O . ILE A 1 88 ? 4.087 12.570 -5.364 1.00 93.62 88 ILE A O 1
ATOM 732 N N . ALA A 1 89 ? 3.943 10.375 -5.807 1.00 87.75 89 ALA A N 1
ATOM 733 C CA . ALA A 1 89 ? 4.801 10.437 -6.980 1.00 87.75 89 ALA A CA 1
ATOM 734 C C . ALA A 1 89 ? 4.445 9.371 -8.018 1.00 87.75 89 ALA A C 1
ATOM 736 O O . ALA A 1 89 ? 3.949 8.288 -7.690 1.00 87.75 89 ALA A O 1
ATOM 737 N N . GLU A 1 90 ? 4.760 9.691 -9.270 1.00 87.44 90 GLU A N 1
ATOM 738 C CA . GLU A 1 90 ? 4.705 8.796 -10.421 1.00 87.44 90 GLU A CA 1
ATOM 739 C C . GLU A 1 90 ? 6.135 8.604 -10.934 1.00 87.44 90 GLU A C 1
ATOM 741 O O . GLU A 1 90 ? 6.772 9.548 -11.400 1.00 87.44 90 GLU A O 1
ATOM 746 N N . MET A 1 91 ? 6.677 7.395 -10.805 1.00 77.75 91 MET A N 1
ATOM 747 C CA . MET A 1 91 ? 8.043 7.096 -11.226 1.00 77.75 91 MET A CA 1
ATOM 748 C C . MET A 1 91 ? 8.031 6.510 -12.636 1.00 77.75 91 MET A C 1
ATOM 750 O O . MET A 1 91 ? 7.780 5.317 -12.825 1.00 77.75 91 MET A O 1
ATOM 754 N N . ILE A 1 92 ? 8.284 7.381 -13.611 1.00 63.78 92 ILE A N 1
ATOM 755 C CA . ILE A 1 92 ? 8.385 7.072 -15.038 1.00 63.78 92 ILE A CA 1
ATOM 756 C C . ILE A 1 92 ? 9.877 6.883 -15.346 1.00 63.78 92 ILE A C 1
ATOM 758 O O . ILE A 1 92 ? 10.684 7.738 -14.997 1.00 63.78 92 ILE A O 1
ATOM 762 N N . ASN A 1 93 ? 10.246 5.773 -15.988 1.00 55.78 93 ASN A N 1
ATOM 763 C CA . ASN A 1 93 ? 11.629 5.374 -16.298 1.00 55.78 93 ASN A CA 1
ATOM 764 C C . ASN A 1 93 ? 12.413 4.758 -15.116 1.00 55.78 93 ASN A C 1
ATOM 766 O O . ASN A 1 93 ? 13.175 5.387 -14.379 1.00 55.78 93 ASN A O 1
ATOM 770 N N . VAL A 1 94 ? 12.216 3.449 -14.973 1.00 53.28 94 VAL A N 1
ATOM 771 C CA . VAL A 1 94 ? 12.510 2.642 -13.781 1.00 53.28 94 VAL A CA 1
ATOM 772 C C . VAL A 1 94 ? 13.987 2.224 -13.639 1.00 53.28 94 VAL A C 1
ATOM 774 O O . VAL A 1 94 ? 14.329 1.343 -12.849 1.00 53.28 94 VAL A O 1
ATOM 777 N N . PHE A 1 95 ? 14.885 2.852 -14.399 1.00 51.25 95 PHE A N 1
ATOM 778 C CA . PHE A 1 95 ? 16.331 2.604 -14.338 1.00 51.25 95 PHE A CA 1
ATOM 779 C C . PHE A 1 95 ? 17.078 3.548 -13.383 1.00 51.25 95 PHE A C 1
ATOM 781 O O . PHE A 1 95 ? 18.291 3.427 -13.228 1.00 51.25 95 PHE A O 1
ATOM 788 N N . THR A 1 96 ? 16.376 4.466 -12.712 1.00 48.00 96 THR A N 1
ATOM 789 C CA . THR A 1 96 ? 16.961 5.315 -11.666 1.00 48.00 96 THR A CA 1
ATOM 790 C C . THR A 1 96 ? 17.149 4.544 -10.350 1.00 48.00 96 THR A C 1
ATOM 792 O O . THR A 1 96 ? 16.344 3.697 -9.960 1.00 48.00 96 THR A O 1
ATOM 795 N N . THR A 1 97 ? 18.263 4.829 -9.672 1.00 49.72 97 THR A N 1
ATOM 796 C CA . THR A 1 97 ? 18.936 4.031 -8.625 1.00 49.72 97 THR A CA 1
ATOM 797 C C . THR A 1 97 ? 18.077 3.617 -7.417 1.00 49.72 97 THR A C 1
ATOM 799 O O . THR A 1 97 ? 18.431 2.683 -6.701 1.00 49.72 97 THR A O 1
ATOM 802 N N . SER A 1 98 ? 16.937 4.263 -7.179 1.00 49.41 98 SER A N 1
ATOM 803 C CA . SER A 1 98 ? 16.085 4.059 -5.999 1.00 49.41 98 SER A CA 1
ATOM 804 C C . SER A 1 98 ? 15.037 2.944 -6.144 1.00 49.41 98 SER A C 1
ATOM 806 O O . SER A 1 98 ? 14.632 2.354 -5.143 1.00 49.41 98 SER A O 1
ATOM 808 N N . ILE A 1 99 ? 14.617 2.591 -7.362 1.00 52.84 99 ILE A N 1
ATOM 809 C CA . ILE A 1 99 ? 13.570 1.577 -7.591 1.00 52.84 99 ILE A CA 1
ATOM 810 C C . ILE A 1 99 ? 14.082 0.127 -7.574 1.00 52.84 99 ILE A C 1
ATOM 812 O O . ILE A 1 99 ? 13.336 -0.729 -7.088 1.00 52.84 99 ILE A O 1
ATOM 816 N N . PRO A 1 100 ? 15.323 -0.199 -8.005 1.00 54.19 100 PRO A N 1
ATOM 817 C CA . PRO A 1 100 ? 15.857 -1.551 -7.890 1.00 54.19 100 PRO A CA 1
ATOM 818 C C . PRO A 1 100 ? 15.701 -2.123 -6.484 1.00 54.19 100 PRO A C 1
ATOM 820 O O . PRO A 1 100 ? 15.330 -3.280 -6.361 1.00 54.19 100 PRO A O 1
ATOM 823 N N . TYR A 1 101 ? 15.869 -1.316 -5.431 1.00 54.53 101 TYR A N 1
ATOM 824 C CA . TYR A 1 101 ? 15.713 -1.765 -4.046 1.00 54.53 101 TYR A CA 1
ATOM 825 C C . TYR A 1 101 ? 14.260 -2.127 -3.695 1.00 54.53 101 TYR A C 1
ATOM 827 O O . TYR A 1 101 ? 13.992 -3.191 -3.136 1.00 54.53 101 TYR A O 1
ATOM 835 N N . THR A 1 102 ? 13.297 -1.283 -4.069 1.00 51.47 102 THR A N 1
ATOM 836 C CA . THR A 1 102 ? 11.866 -1.500 -3.793 1.00 51.47 102 THR A CA 1
ATOM 837 C C . THR A 1 102 ? 11.303 -2.663 -4.610 1.00 51.47 102 THR A C 1
ATOM 839 O O . THR A 1 102 ? 10.538 -3.488 -4.099 1.00 51.47 102 THR A O 1
ATOM 842 N N . PHE A 1 103 ? 11.724 -2.767 -5.873 1.00 54.91 103 PHE A N 1
ATOM 843 C CA . PHE A 1 103 ? 11.391 -3.888 -6.745 1.00 54.91 103 PHE A CA 1
ATOM 844 C C . PHE A 1 103 ? 12.026 -5.177 -6.223 1.00 54.91 103 PHE A C 1
ATOM 846 O O . PHE A 1 103 ? 11.345 -6.192 -6.090 1.00 54.91 103 PHE A O 1
ATOM 853 N N . ASP A 1 104 ? 13.296 -5.139 -5.832 1.00 57.31 104 ASP A N 1
ATOM 854 C CA . ASP A 1 104 ? 13.987 -6.278 -5.243 1.00 57.31 104 ASP A CA 1
ATOM 855 C C . ASP A 1 104 ? 13.322 -6.721 -3.932 1.00 57.31 104 ASP A C 1
ATOM 857 O O . ASP A 1 104 ? 13.120 -7.913 -3.745 1.00 57.31 104 ASP A O 1
ATOM 861 N N . GLN A 1 105 ? 12.827 -5.815 -3.083 1.00 57.72 105 GLN A N 1
ATOM 862 C CA . GLN A 1 105 ? 12.053 -6.171 -1.883 1.00 57.72 105 GLN A CA 1
ATOM 863 C C . GLN A 1 105 ? 10.732 -6.898 -2.223 1.00 57.72 105 GLN A C 1
ATOM 865 O O . GLN A 1 105 ? 10.376 -7.895 -1.579 1.00 57.72 105 GLN A O 1
ATOM 870 N N . TYR A 1 106 ? 10.004 -6.433 -3.247 1.00 58.62 106 TYR A N 1
ATOM 871 C CA . TYR A 1 106 ? 8.777 -7.079 -3.734 1.00 58.62 106 TYR A CA 1
ATOM 872 C C . TYR A 1 106 ? 9.069 -8.474 -4.314 1.00 58.62 106 TYR A C 1
ATOM 874 O O . TYR A 1 106 ? 8.432 -9.468 -3.938 1.00 58.62 106 TYR A O 1
ATOM 882 N N . PHE A 1 107 ? 10.083 -8.580 -5.177 1.00 55.56 107 PHE A N 1
ATOM 883 C CA . PHE A 1 107 ? 10.471 -9.843 -5.800 1.00 55.56 107 PHE A CA 1
ATOM 884 C C . PHE A 1 107 ? 11.125 -10.807 -4.819 1.00 55.56 107 PHE A C 1
ATOM 886 O O . PHE A 1 107 ? 10.814 -11.989 -4.894 1.00 55.56 107 PHE A O 1
ATOM 893 N N . LYS A 1 108 ? 11.930 -10.346 -3.856 1.00 57.84 108 LYS A N 1
ATOM 894 C CA . LYS A 1 108 ? 12.498 -11.163 -2.771 1.00 57.84 108 LYS A CA 1
ATOM 895 C C . LYS A 1 108 ? 11.397 -11.860 -1.988 1.00 57.84 108 LYS A C 1
ATOM 897 O O . LYS A 1 108 ? 11.474 -13.065 -1.779 1.00 57.84 108 LYS A O 1
ATOM 902 N N . ARG A 1 109 ? 10.316 -11.159 -1.628 1.00 58.53 109 ARG A N 1
ATOM 903 C CA . ARG A 1 109 ? 9.187 -11.768 -0.898 1.00 58.53 109 ARG A CA 1
ATOM 904 C C . ARG A 1 109 ? 8.477 -12.860 -1.703 1.00 58.53 109 ARG A C 1
ATOM 906 O O . ARG A 1 109 ? 8.124 -13.899 -1.143 1.00 58.53 109 ARG A O 1
ATOM 913 N N . LYS A 1 110 ? 8.280 -12.661 -3.010 1.00 59.81 110 LYS A N 1
ATOM 914 C CA . LYS A 1 110 ? 7.698 -13.681 -3.907 1.00 59.81 110 LYS A CA 1
ATOM 915 C C . LYS A 1 110 ? 8.686 -14.823 -4.194 1.00 59.81 110 LYS A C 1
ATOM 917 O O . LYS A 1 110 ? 8.268 -15.977 -4.216 1.00 59.81 110 LYS A O 1
ATOM 922 N N . HIS A 1 111 ? 9.974 -14.514 -4.334 1.00 54.75 111 HIS A N 1
ATOM 923 C CA . HIS A 1 111 ? 11.077 -15.451 -4.567 1.00 54.75 111 HIS A CA 1
ATOM 924 C C . HIS A 1 111 ? 11.258 -16.392 -3.386 1.00 54.75 111 HIS A C 1
ATOM 926 O O . HIS A 1 111 ? 11.262 -17.602 -3.570 1.00 54.75 111 HIS A O 1
ATOM 932 N N . VAL A 1 112 ? 11.325 -15.860 -2.164 1.00 56.72 112 VAL A N 1
ATOM 933 C CA . VAL A 1 112 ? 11.445 -16.662 -0.940 1.00 56.72 112 VAL A CA 1
ATOM 934 C C . VAL A 1 112 ? 10.263 -17.622 -0.817 1.00 56.72 112 VAL A C 1
ATOM 936 O O . VAL A 1 112 ? 10.477 -18.819 -0.671 1.00 56.72 112 VAL A O 1
ATOM 939 N N . LYS A 1 113 ? 9.018 -17.149 -0.985 1.00 61.19 113 LYS A N 1
ATOM 940 C CA . LYS A 1 113 ? 7.835 -18.032 -0.963 1.00 61.19 113 LYS A CA 1
ATOM 941 C C . LYS A 1 113 ? 7.875 -19.113 -2.045 1.00 61.19 113 LYS A C 1
ATOM 943 O O . LYS A 1 113 ? 7.461 -20.239 -1.793 1.00 61.19 113 LYS A O 1
ATOM 948 N N . TYR A 1 114 ? 8.359 -18.784 -3.239 1.00 55.66 114 TYR A N 1
ATOM 949 C CA . TYR A 1 114 ? 8.451 -19.744 -4.334 1.00 55.66 114 TYR A CA 1
ATOM 950 C C . TYR A 1 114 ? 9.537 -20.797 -4.097 1.00 55.66 114 TYR A C 1
ATOM 952 O O . TYR A 1 114 ? 9.276 -21.984 -4.262 1.00 55.66 114 TYR A O 1
ATOM 960 N N . VAL A 1 115 ? 10.728 -20.379 -3.664 1.00 55.47 115 VAL A N 1
ATOM 961 C CA . VAL A 1 115 ? 11.846 -21.279 -3.346 1.00 55.47 115 VAL A CA 1
ATOM 962 C C . VAL A 1 115 ? 11.502 -22.189 -2.168 1.00 55.47 115 VAL A C 1
ATOM 964 O O . VAL A 1 115 ? 11.821 -23.372 -2.218 1.00 55.47 115 VAL A O 1
ATOM 967 N N . LEU A 1 116 ? 10.790 -21.682 -1.154 1.00 59.28 116 LEU A N 1
ATOM 968 C CA . LEU A 1 116 ? 10.273 -22.505 -0.055 1.00 59.28 116 LEU A CA 1
ATOM 969 C C . LEU A 1 116 ? 9.276 -23.568 -0.544 1.00 59.28 116 LEU A C 1
ATOM 971 O O . LEU A 1 116 ? 9.243 -24.663 0.001 1.00 59.28 116 LEU A O 1
ATOM 975 N N . LYS A 1 117 ? 8.481 -23.264 -1.578 1.00 60.59 117 LYS A N 1
ATOM 976 C CA . LYS A 1 117 ? 7.466 -24.178 -2.122 1.00 60.59 117 LYS A CA 1
ATOM 977 C C . LYS A 1 117 ? 8.019 -25.187 -3.136 1.00 60.59 117 LYS A C 1
ATOM 979 O O . LYS A 1 117 ? 7.479 -26.281 -3.251 1.00 60.59 117 LYS A O 1
ATOM 984 N N . HIS A 1 118 ? 9.047 -24.819 -3.897 1.00 60.12 118 HIS A N 1
ATOM 985 C CA . HIS A 1 118 ? 9.503 -25.584 -5.066 1.00 60.12 118 HIS A CA 1
ATOM 986 C C . HIS A 1 118 ? 10.987 -25.994 -5.018 1.00 60.12 118 HIS A C 1
ATOM 988 O O . HIS A 1 118 ? 11.483 -26.603 -5.963 1.00 60.12 118 HIS A O 1
ATOM 994 N N . GLY A 1 119 ? 11.703 -25.686 -3.932 1.00 51.81 119 GLY A N 1
ATOM 995 C CA . GLY A 1 119 ? 13.106 -26.060 -3.736 1.00 51.81 119 GLY A CA 1
ATOM 996 C C . GLY A 1 119 ? 14.100 -25.218 -4.548 1.00 51.81 119 GLY A C 1
ATOM 997 O O . GLY A 1 119 ? 13.753 -24.573 -5.539 1.00 51.81 119 GLY A O 1
ATOM 998 N N . LYS A 1 120 ? 15.377 -25.218 -4.136 1.00 52.81 120 LYS A N 1
ATOM 999 C CA . LYS A 1 120 ? 16.443 -24.366 -4.711 1.00 52.81 120 LYS A CA 1
ATOM 1000 C C . LYS A 1 120 ? 16.722 -24.626 -6.203 1.00 52.81 120 LYS A C 1
ATOM 1002 O O . LYS A 1 120 ? 17.125 -23.708 -6.906 1.00 52.81 120 LYS A O 1
ATOM 1007 N N . ASN A 1 121 ? 16.421 -25.816 -6.722 1.00 49.28 121 ASN A N 1
ATOM 1008 C CA . ASN A 1 121 ? 16.635 -26.158 -8.139 1.00 49.28 121 ASN A CA 1
ATOM 1009 C C . ASN A 1 121 ? 15.592 -25.538 -9.088 1.00 49.28 121 ASN A C 1
ATOM 1011 O O . ASN A 1 121 ? 15.723 -25.621 -10.304 1.00 49.28 121 ASN A O 1
ATOM 1015 N N . SER A 1 122 ? 14.567 -24.872 -8.549 1.00 47.44 122 SER A N 1
ATOM 1016 C CA . SER A 1 122 ? 13.510 -24.223 -9.330 1.00 47.44 122 SER A CA 1
ATOM 1017 C C . SER A 1 122 ? 13.753 -22.727 -9.583 1.00 47.44 122 SER A C 1
ATOM 1019 O O . SER A 1 122 ? 12.883 -22.059 -10.141 1.00 47.44 122 SER A O 1
ATOM 1021 N N . ILE A 1 123 ? 14.928 -22.185 -9.224 1.00 47.78 123 ILE A N 1
ATOM 1022 C CA . ILE A 1 123 ? 15.285 -20.760 -9.406 1.00 47.78 123 ILE A CA 1
ATOM 1023 C C . ILE A 1 123 ? 15.198 -20.342 -10.880 1.00 47.78 123 ILE A C 1
ATOM 1025 O O . ILE A 1 123 ? 14.710 -19.255 -11.182 1.00 47.78 123 ILE A O 1
ATOM 1029 N N . GLN A 1 124 ? 15.582 -21.216 -11.813 1.00 43.19 124 GLN A N 1
ATOM 1030 C CA . GLN A 1 124 ? 15.484 -20.943 -13.251 1.00 43.19 124 GLN A CA 1
ATOM 1031 C C . GLN A 1 124 ? 14.017 -20.860 -13.711 1.00 43.19 124 GLN A C 1
ATOM 1033 O O . GLN A 1 124 ? 13.658 -19.975 -14.483 1.00 43.19 124 GLN A O 1
ATOM 1038 N N . ILE A 1 125 ? 13.136 -21.690 -13.135 1.00 43.16 125 ILE A N 1
ATOM 1039 C CA . ILE A 1 125 ? 11.679 -21.631 -13.335 1.00 43.16 125 ILE A CA 1
ATOM 1040 C C . ILE A 1 125 ? 11.092 -20.396 -12.649 1.00 43.16 125 ILE A C 1
ATOM 1042 O O . ILE A 1 125 ? 10.151 -19.813 -13.169 1.00 43.16 125 ILE A O 1
ATOM 1046 N N . PHE A 1 126 ? 11.634 -19.958 -11.511 1.00 43.75 126 PHE A N 1
ATOM 1047 C CA . PHE A 1 126 ? 11.214 -18.720 -10.862 1.00 43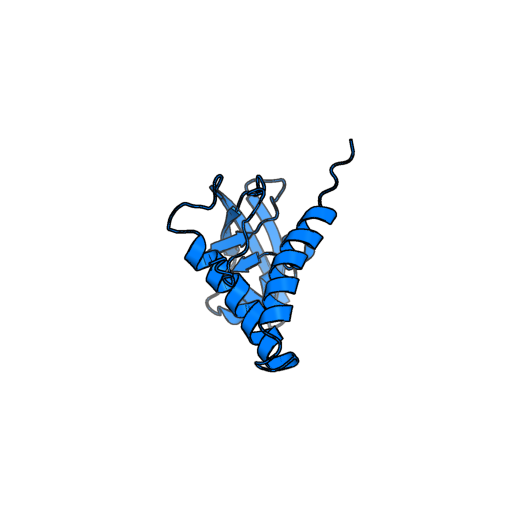.75 126 PHE A CA 1
ATOM 1048 C C . PHE A 1 126 ? 11.607 -17.495 -11.678 1.00 43.75 126 PHE A C 1
ATOM 1050 O O . PHE A 1 126 ? 10.787 -16.604 -11.815 1.00 43.75 126 PHE A O 1
ATOM 1057 N N . LEU A 1 127 ? 12.811 -17.443 -12.251 1.00 44.12 127 LEU A N 1
ATOM 1058 C CA . LEU A 1 127 ? 13.231 -16.380 -13.168 1.00 44.12 127 LEU A CA 1
ATOM 1059 C C . LEU A 1 127 ? 12.397 -16.405 -14.454 1.00 44.12 127 LEU A C 1
ATOM 1061 O O . LEU A 1 127 ? 11.929 -15.360 -14.895 1.00 44.12 127 LEU A O 1
ATOM 1065 N N . TYR A 1 128 ? 12.104 -17.591 -14.989 1.00 44.38 128 TYR A N 1
ATOM 1066 C CA . TYR A 1 128 ? 11.194 -17.761 -16.121 1.00 44.38 128 TYR A CA 1
ATOM 1067 C C . TYR A 1 128 ? 9.760 -17.346 -15.769 1.00 44.38 128 TYR A C 1
ATOM 1069 O O . TYR A 1 128 ? 9.115 -16.672 -16.559 1.00 44.38 128 TYR A O 1
ATOM 1077 N N . LYS A 1 129 ? 9.283 -17.641 -14.552 1.00 43.38 129 LYS A N 1
ATOM 1078 C CA . LYS A 1 129 ? 8.015 -17.153 -13.986 1.00 43.38 129 LYS A CA 1
ATOM 1079 C C . LYS A 1 129 ? 8.056 -15.681 -13.611 1.00 43.38 129 LYS A C 1
ATOM 1081 O O . LYS A 1 129 ? 7.009 -15.067 -13.622 1.00 43.38 129 LYS A O 1
ATOM 1086 N N . LYS A 1 130 ? 9.218 -15.098 -13.317 1.00 50.91 130 LYS A N 1
ATOM 1087 C CA . LYS A 1 130 ? 9.432 -13.664 -13.093 1.00 50.91 130 LYS A CA 1
ATOM 1088 C C . LYS A 1 130 ? 9.212 -12.958 -14.425 1.00 50.91 130 LYS A C 1
ATOM 1090 O O . LYS A 1 130 ? 8.356 -12.089 -14.493 1.00 50.91 130 LYS A O 1
ATOM 1095 N N . ILE A 1 131 ? 9.861 -13.445 -15.487 1.00 49.16 131 ILE A N 1
ATOM 1096 C CA . ILE A 1 131 ? 9.672 -13.052 -16.896 1.00 49.16 131 ILE A CA 1
ATOM 1097 C C . ILE A 1 131 ? 8.231 -13.314 -17.375 1.00 49.16 131 ILE A C 1
ATOM 1099 O O . ILE A 1 131 ? 7.650 -12.478 -18.057 1.00 49.16 131 ILE A O 1
ATOM 1103 N N . LEU A 1 132 ? 7.608 -14.428 -16.989 1.00 42.19 132 LEU A N 1
ATOM 1104 C CA . LEU A 1 132 ? 6.203 -14.723 -17.288 1.00 42.19 132 LEU A CA 1
ATOM 1105 C C . LEU A 1 132 ? 5.237 -13.898 -16.446 1.00 42.19 132 LEU A C 1
ATOM 1107 O O . LEU A 1 132 ? 4.169 -13.622 -16.943 1.00 42.19 132 LEU A O 1
ATOM 1111 N N . LEU A 1 133 ? 5.578 -13.465 -15.230 1.00 48.47 133 LEU A N 1
ATOM 1112 C CA . LEU A 1 133 ? 4.770 -12.534 -14.440 1.00 48.47 133 LEU A CA 1
ATOM 1113 C C . LEU A 1 133 ? 4.831 -11.149 -15.076 1.00 48.47 133 LEU A C 1
ATOM 1115 O O . LEU A 1 133 ? 3.787 -10.524 -15.208 1.00 48.47 133 LEU A O 1
ATOM 1119 N N . TYR A 1 134 ? 6.010 -10.726 -15.560 1.00 48.22 134 TYR A N 1
ATOM 1120 C CA . TYR A 1 134 ? 6.088 -9.616 -16.509 1.00 48.22 134 TYR A CA 1
ATOM 1121 C C . TYR A 1 134 ? 5.103 -9.895 -17.663 1.00 48.22 134 TYR A C 1
ATOM 1123 O O . TYR A 1 134 ? 4.227 -9.072 -17.890 1.00 48.22 134 TYR A O 1
ATOM 1131 N N . LYS A 1 135 ? 5.126 -11.087 -18.294 1.00 35.97 135 LYS A N 1
ATOM 1132 C CA . LYS A 1 135 ? 4.223 -11.522 -19.397 1.00 35.97 135 LYS A CA 1
ATOM 1133 C C . LYS A 1 135 ? 2.721 -11.628 -19.050 1.00 35.97 135 LYS A C 1
ATOM 1135 O O . LYS A 1 135 ? 1.890 -11.411 -19.918 1.00 35.97 135 LYS A O 1
ATOM 1140 N N . THR A 1 136 ? 2.334 -11.945 -17.820 1.00 35.12 136 THR A N 1
ATOM 1141 C CA . THR A 1 136 ? 0.934 -12.055 -17.374 1.00 35.12 136 THR A CA 1
ATOM 1142 C C . THR A 1 136 ? 0.393 -10.681 -16.994 1.00 35.12 136 THR A C 1
ATOM 1144 O O . THR A 1 136 ? -0.754 -10.373 -17.299 1.00 35.12 136 THR A O 1
ATOM 1147 N N . ILE A 1 137 ? 1.241 -9.816 -16.427 1.00 40.94 137 ILE A N 1
ATOM 1148 C CA . ILE A 1 137 ? 0.951 -8.384 -16.285 1.00 40.94 137 ILE A CA 1
ATOM 1149 C C . ILE A 1 137 ? 0.809 -7.742 -17.682 1.00 40.94 137 ILE A C 1
ATOM 1151 O O . ILE A 1 137 ? -0.117 -6.963 -17.878 1.00 40.94 137 ILE A O 1
ATOM 1155 N N . TYR A 1 138 ? 1.608 -8.163 -18.678 1.00 34.41 138 TYR A N 1
ATOM 1156 C CA . TYR A 1 138 ? 1.457 -7.770 -20.094 1.00 34.41 138 TYR A CA 1
ATOM 1157 C C . TYR A 1 138 ? 0.099 -8.162 -20.721 1.00 34.41 138 TYR A C 1
ATOM 1159 O O . TYR A 1 138 ? -0.309 -7.513 -21.676 1.00 34.41 138 TYR A O 1
ATOM 1167 N N . PHE A 1 139 ? -0.618 -9.184 -20.226 1.00 34.09 139 PHE A N 1
ATOM 1168 C CA . PHE A 1 139 ? -1.921 -9.597 -20.788 1.00 34.09 139 PHE A CA 1
ATOM 1169 C C . PHE A 1 139 ? -3.142 -9.093 -20.004 1.00 34.09 139 PHE A C 1
ATOM 1171 O O . PHE A 1 139 ? -4.245 -9.103 -20.544 1.00 34.09 139 PHE A O 1
ATOM 1178 N N . SER A 1 140 ? -2.971 -8.630 -18.761 1.00 31.36 140 SER A N 1
ATOM 1179 C CA . SER A 1 140 ? -4.071 -8.050 -17.973 1.00 31.36 140 SER A CA 1
ATOM 1180 C C . SER A 1 140 ? -4.333 -6.573 -18.293 1.00 31.36 140 SER A C 1
ATOM 1182 O O . SER A 1 140 ? -5.322 -6.024 -17.813 1.00 31.36 140 SER A O 1
ATOM 1184 N N . TYR A 1 141 ? -3.476 -5.937 -19.096 1.00 35.28 141 TYR A N 1
ATOM 1185 C CA . TYR A 1 141 ? -3.680 -4.591 -19.626 1.00 35.28 141 TYR A CA 1
ATOM 1186 C C . TYR A 1 141 ? -3.956 -4.679 -21.133 1.00 35.28 141 TYR A C 1
ATOM 1188 O O . TYR A 1 141 ? -3.105 -4.373 -21.962 1.00 35.28 141 TYR A O 1
ATOM 1196 N N . LYS A 1 142 ? -5.157 -5.146 -21.496 1.00 30.52 142 LYS A N 1
ATOM 1197 C CA . LYS A 1 142 ? -5.795 -4.687 -22.733 1.00 30.52 142 LYS A CA 1
ATOM 1198 C C . LYS A 1 142 ? -6.608 -3.448 -22.359 1.00 30.52 142 LYS A C 1
ATOM 1200 O O . LYS A 1 142 ? -7.662 -3.622 -21.745 1.00 30.52 142 LYS A O 1
ATOM 1205 N N . PRO A 1 143 ? -6.174 -2.219 -22.679 1.00 34.41 143 PRO A N 1
ATOM 1206 C CA . PRO A 1 143 ? -7.159 -1.170 -22.851 1.00 34.41 143 PRO A CA 1
ATOM 1207 C C . PRO A 1 143 ? -8.053 -1.609 -24.018 1.00 34.41 143 PRO A C 1
ATOM 1209 O O . PRO A 1 143 ? -7.580 -2.161 -25.015 1.00 34.41 143 PRO A O 1
ATOM 1212 N N . ASN A 1 144 ? -9.364 -1.479 -23.842 1.00 35.38 144 ASN A N 1
ATOM 1213 C CA . ASN A 1 144 ? -10.276 -1.555 -24.969 1.00 35.38 144 ASN A CA 1
ATOM 1214 C C . ASN A 1 144 ? -9.879 -0.447 -25.954 1.00 35.38 144 ASN A C 1
ATOM 1216 O O . ASN A 1 144 ? -9.940 0.719 -25.574 1.00 35.38 144 ASN A O 1
ATOM 1220 N N . GLN A 1 145 ? -9.574 -0.870 -27.186 1.00 30.55 145 GLN A N 1
ATOM 1221 C CA . GLN A 1 145 ? -9.338 -0.074 -28.401 1.00 30.55 145 GLN A CA 1
ATOM 1222 C C . GLN A 1 145 ? -7.937 0.513 -28.584 1.00 30.55 145 GLN A C 1
ATOM 1224 O O . GLN A 1 145 ? -7.434 1.223 -27.688 1.00 30.55 145 GLN A O 1
#

pLDDT: mean 70.46, std 20.41, range [30.52, 96.56]

Secondary structure (DSSP, 8-state):
-----S----S----PPEEEEEEEEES----HHHHHHHHHHTTTTS-SSEEE-SSEEEESSPPSSSEEEEEEE-TTT-PEEEEEEEEEEEE-STTSTTHHHHHHHHHHHHHHHHHHHH-GGGHHHHHHHHHHHHHHHHHH-----

Sequence (145 aa):
IKLYCNYFKILSAPDWVLYQYHVDYSPPIDSRKMIIALLKNHHHMFPSNKSFDGMTLYSLTKLHDELTEVSSRRESDGEIISIKTKRIAEMINVFTTSIPYTFDQYFKRKHVKYVLKHGKNSIQIFLYKKILLYKTIYFSYKPNQ

InterPro domains:
  IPR036085 PAZ domain superfamily [SSF101690] (1-111)

Radius of gyration: 18.27 Å; chains: 1; bounding box: 50×38×49 Å